Protein AF-A0A7T7L297-F1 (afdb_monomer)

Mean predicted aligned error: 12.02 Å

Organism: NCBI:txid2797636

Sequence (110 aa):
MDPFVPLGRVVDDQQRTCNYSPSNSRDTDCGADGAWHVMWNPQAEVSFACDPHMAEARARFVFVGAHPVGPDCGMPGALWDIDENRCVHPDSPAAESAEASAPLHVQELV

Radius of gyration: 18.93 Å; Cα contacts (8 Å, |Δi|>4): 137; chains: 1; bounding box: 47×58×32 Å

Structure (mmCIF, N/CA/C/O backbone):
data_AF-A0A7T7L297-F1
#
_entry.id   AF-A0A7T7L297-F1
#
loop_
_atom_site.group_PDB
_atom_site.id
_atom_site.type_symbol
_atom_site.label_atom_id
_atom_site.label_alt_id
_atom_site.label_comp_id
_atom_site.label_asym_id
_atom_site.label_entity_id
_atom_site.label_seq_id
_atom_site.pdbx_PDB_ins_code
_atom_site.Cartn_x
_atom_site.Cartn_y
_atom_site.Cartn_z
_atom_site.occupancy
_atom_site.B_iso_or_equiv
_atom_site.auth_seq_id
_atom_site.auth_comp_id
_atom_site.auth_asym_id
_atom_site.auth_atom_id
_atom_site.pdbx_PDB_model_num
ATOM 1 N N . MET A 1 1 ? -26.571 -9.715 -19.450 1.00 46.62 1 MET A N 1
ATOM 2 C CA . MET A 1 1 ? -25.979 -8.384 -19.227 1.00 46.62 1 MET A CA 1
ATOM 3 C C . MET A 1 1 ? -25.112 -8.522 -18.002 1.00 46.62 1 MET A C 1
ATOM 5 O O . MET A 1 1 ? -25.618 -8.993 -16.994 1.00 46.62 1 MET A O 1
ATOM 9 N N . ASP A 1 2 ? -23.819 -8.264 -18.152 1.00 44.72 2 ASP A N 1
ATOM 10 C CA . ASP A 1 2 ? -22.828 -8.428 -17.092 1.00 44.72 2 ASP A CA 1
ATOM 11 C C . ASP A 1 2 ? -22.907 -7.210 -16.150 1.00 44.72 2 ASP A C 1
ATOM 13 O O . ASP A 1 2 ? -22.751 -6.085 -16.632 1.00 44.72 2 ASP A O 1
ATOM 17 N N . PRO A 1 3 ? -23.266 -7.376 -14.863 1.00 53.56 3 PRO A N 1
ATOM 18 C CA . PRO A 1 3 ? -23.651 -6.252 -14.010 1.00 53.56 3 PRO A CA 1
ATOM 19 C C . PRO A 1 3 ? -22.486 -5.380 -13.510 1.00 53.56 3 PRO A C 1
ATOM 21 O O . PRO A 1 3 ? -22.737 -4.453 -12.748 1.00 53.56 3 PRO A O 1
ATOM 24 N N . PHE A 1 4 ? -21.239 -5.617 -13.935 1.00 57.78 4 PHE A N 1
ATOM 25 C CA . PHE A 1 4 ? -20.071 -4.915 -13.386 1.00 57.78 4 PHE A CA 1
ATOM 26 C C . PHE A 1 4 ? -19.085 -4.392 -14.437 1.00 57.78 4 PHE A C 1
ATOM 28 O O . PHE A 1 4 ? -17.881 -4.345 -14.201 1.00 57.78 4 PHE A O 1
ATOM 35 N N . VAL A 1 5 ? -19.574 -3.925 -15.588 1.00 56.44 5 VAL A N 1
ATOM 36 C CA . VAL A 1 5 ? -18.736 -3.108 -16.480 1.00 56.44 5 VAL A CA 1
ATOM 37 C C . VAL A 1 5 ? -18.772 -1.657 -15.985 1.00 56.44 5 VAL A C 1
ATOM 39 O O . VAL A 1 5 ? -19.824 -1.021 -16.094 1.00 56.44 5 VAL A O 1
ATOM 42 N N . PRO A 1 6 ? -17.674 -1.099 -15.437 1.00 60.00 6 PRO A N 1
ATOM 43 C CA . PRO A 1 6 ? -17.656 0.298 -15.023 1.00 60.00 6 PRO A CA 1
ATOM 44 C C . PRO A 1 6 ? -17.962 1.209 -16.220 1.00 60.00 6 PRO A C 1
ATOM 46 O O . PRO A 1 6 ? -17.325 1.134 -17.268 1.00 60.00 6 PRO A O 1
ATOM 49 N N . LEU A 1 7 ? -18.968 2.073 -16.057 1.00 51.12 7 LEU A N 1
ATOM 50 C CA . LEU A 1 7 ? -19.508 2.945 -17.111 1.00 51.12 7 LEU A CA 1
ATOM 51 C C . LEU A 1 7 ? -18.624 4.173 -17.414 1.00 51.12 7 LEU A C 1
ATOM 53 O O . LEU A 1 7 ? -18.975 4.992 -18.262 1.00 51.12 7 LEU A O 1
ATOM 57 N N . GLY A 1 8 ? -17.490 4.323 -16.725 1.00 50.25 8 GLY A N 1
ATOM 58 C CA . GLY A 1 8 ? -16.565 5.448 -16.866 1.00 50.25 8 GLY A CA 1
ATOM 59 C C . GLY A 1 8 ? -15.122 4.996 -17.077 1.00 50.25 8 GLY A C 1
ATOM 60 O O . GLY A 1 8 ? -14.753 3.8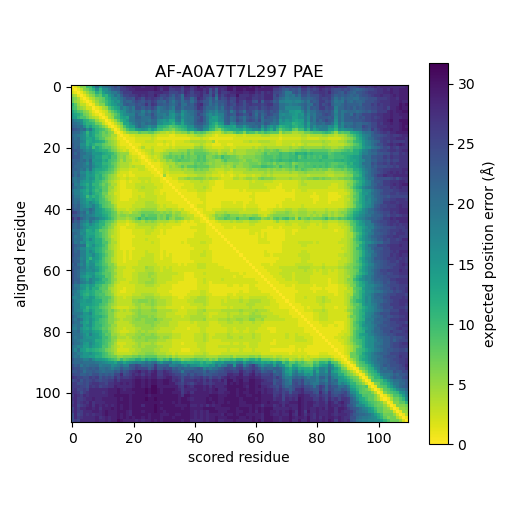67 -16.761 1.00 50.25 8 GLY A O 1
ATOM 61 N N . ARG A 1 9 ? -14.280 5.899 -17.596 1.00 44.97 9 ARG A N 1
ATOM 62 C CA . ARG A 1 9 ? -12.821 5.706 -17.593 1.00 44.97 9 ARG A CA 1
ATOM 63 C C . ARG A 1 9 ? -12.354 5.558 -16.144 1.00 44.97 9 ARG A C 1
ATOM 65 O O . ARG A 1 9 ? -12.685 6.410 -15.325 1.00 44.97 9 ARG A O 1
ATOM 72 N N . VAL A 1 10 ? -11.582 4.518 -15.835 1.00 52.56 10 VAL A N 1
ATOM 73 C CA . VAL A 1 10 ? -10.836 4.463 -14.572 1.00 52.56 10 VAL A CA 1
ATOM 74 C C . VAL A 1 10 ? -9.844 5.628 -14.613 1.00 52.56 10 VAL A C 1
ATOM 76 O O . VAL A 1 10 ? -8.905 5.624 -15.404 1.00 52.56 10 VAL A O 1
ATOM 79 N N . VAL A 1 11 ? -10.122 6.680 -13.846 1.00 44.75 11 VAL A N 1
ATOM 80 C CA . VAL A 1 11 ? -9.228 7.827 -13.628 1.00 44.75 11 VAL A CA 1
ATOM 81 C C . VAL A 1 11 ? -8.576 7.659 -12.268 1.00 44.75 11 VAL A C 1
ATOM 83 O O . VAL A 1 11 ? -8.815 8.426 -11.346 1.00 44.75 11 VAL A 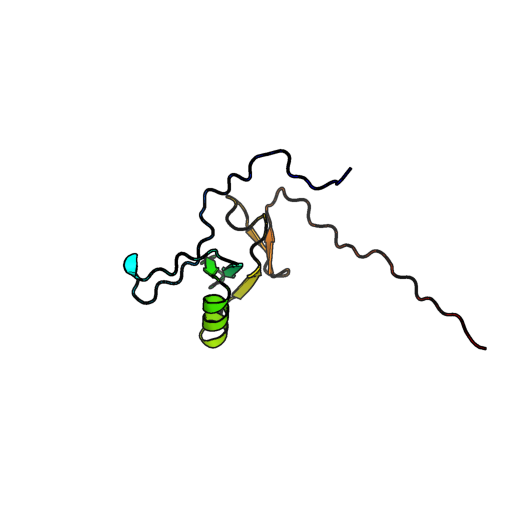O 1
ATOM 86 N N . ASP A 1 12 ? -7.781 6.607 -12.135 1.00 50.94 12 ASP A N 1
ATOM 87 C CA . ASP A 1 12 ? -6.850 6.499 -11.022 1.00 50.94 12 ASP A CA 1
ATOM 88 C C . ASP A 1 12 ? -5.518 7.090 -11.511 1.00 50.94 12 ASP A C 1
ATOM 90 O O . ASP A 1 12 ? -4.735 6.422 -12.179 1.00 50.94 12 ASP A O 1
ATOM 94 N N . ASP A 1 13 ? -5.331 8.403 -11.317 1.00 48.62 13 ASP A N 1
ATOM 95 C CA . ASP A 1 13 ? -4.085 9.111 -11.685 1.00 48.62 13 ASP A CA 1
ATOM 96 C C . ASP A 1 13 ? -3.016 8.994 -10.583 1.00 48.62 13 ASP A C 1
ATOM 98 O O . ASP A 1 13 ? -1.849 9.327 -10.789 1.00 48.62 13 ASP A O 1
ATOM 102 N N . GLN A 1 14 ? -3.383 8.465 -9.409 1.00 56.72 14 GLN A N 1
ATOM 103 C CA . GLN A 1 14 ? -2.395 8.047 -8.424 1.00 56.72 14 GLN A CA 1
ATOM 104 C C . GLN A 1 14 ? -1.778 6.743 -8.902 1.00 56.72 14 GLN A C 1
ATOM 106 O O . GLN A 1 14 ? -2.297 5.663 -8.656 1.00 56.72 14 GLN A O 1
ATOM 111 N N . GLN A 1 15 ? -0.666 6.859 -9.624 1.00 65.56 15 GLN A N 1
ATOM 112 C CA . GLN A 1 15 ? 0.139 5.720 -10.040 1.00 65.56 15 GLN A CA 1
ATOM 113 C C . GLN A 1 15 ? 0.359 4.796 -8.836 1.00 65.56 15 GLN A C 1
ATOM 115 O O . GLN A 1 15 ? 1.112 5.114 -7.915 1.00 65.56 15 GLN A O 1
ATOM 120 N N . ARG A 1 16 ? -0.329 3.649 -8.844 1.00 84.00 16 ARG A N 1
ATOM 121 C CA . ARG A 1 16 ? -0.222 2.587 -7.837 1.00 84.00 16 ARG A CA 1
ATOM 122 C C . ARG A 1 16 ? 1.079 1.826 -8.060 1.00 84.00 16 ARG A C 1
ATOM 124 O O . ARG A 1 16 ? 1.073 0.616 -8.213 1.00 84.00 16 ARG A O 1
ATOM 131 N N . THR A 1 17 ? 2.191 2.541 -8.181 1.00 91.62 17 THR A N 1
ATOM 132 C CA . THR A 1 17 ? 3.522 1.997 -8.449 1.00 91.62 17 THR A CA 1
ATOM 133 C C . THR A 1 17 ? 4.185 1.591 -7.148 1.00 91.62 17 THR A C 1
ATOM 135 O O . THR A 1 17 ? 4.026 2.258 -6.126 1.00 91.62 17 THR A O 1
ATOM 138 N N . CYS A 1 18 ? 4.984 0.533 -7.189 1.00 94.19 18 CYS A N 1
ATOM 139 C CA . CYS A 1 18 ? 5.777 0.093 -6.058 1.00 94.19 18 CYS A CA 1
ATOM 140 C C . CYS A 1 18 ? 6.689 1.220 -5.541 1.00 94.19 18 CYS A C 1
ATOM 142 O O . CYS A 1 18 ? 7.525 1.738 -6.281 1.00 94.19 18 CYS A O 1
ATOM 144 N N . ASN A 1 19 ? 6.566 1.549 -4.251 1.00 92.19 19 ASN A N 1
ATOM 145 C CA . ASN A 1 19 ? 7.340 2.609 -3.594 1.00 92.19 19 ASN A CA 1
ATOM 146 C C . ASN A 1 19 ? 8.699 2.133 -3.052 1.00 92.19 19 ASN A C 1
ATOM 148 O O . ASN A 1 19 ? 9.329 2.838 -2.266 1.00 92.19 19 ASN A O 1
ATOM 152 N N . TYR A 1 20 ? 9.151 0.930 -3.417 1.00 92.75 20 TYR A N 1
ATOM 153 C CA . TYR A 1 20 ? 10.444 0.434 -2.958 1.0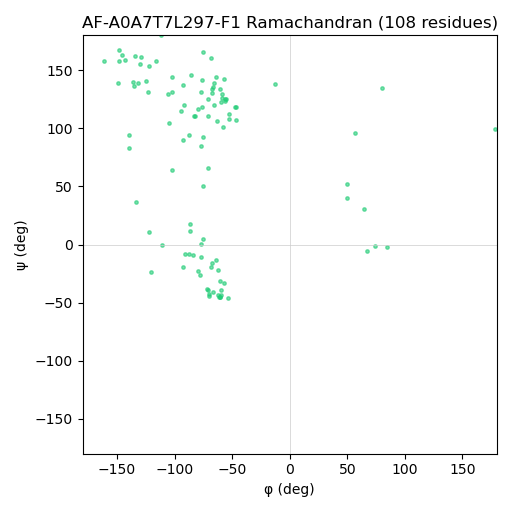0 92.75 20 TYR A CA 1
ATOM 154 C C . TYR A 1 20 ? 11.579 1.285 -3.532 1.00 92.75 20 TYR A C 1
ATOM 156 O O . TYR A 1 20 ? 11.743 1.354 -4.752 1.00 92.75 20 TYR A O 1
ATOM 164 N N . SER A 1 21 ? 12.364 1.889 -2.637 1.00 92.00 21 SER A N 1
ATOM 165 C CA . SER A 1 21 ? 13.530 2.706 -2.971 1.00 92.00 21 SER A CA 1
ATOM 166 C C . SER A 1 21 ? 14.666 2.418 -1.981 1.00 92.00 21 SER A C 1
ATOM 168 O O . SER A 1 21 ? 14.714 3.002 -0.896 1.00 92.00 21 SER A O 1
ATOM 170 N N . PRO A 1 22 ? 15.598 1.506 -2.305 1.00 87.62 22 PRO A N 1
ATOM 171 C CA . PRO A 1 22 ? 16.629 1.058 -1.370 1.00 87.62 22 PRO A CA 1
ATOM 172 C C . PRO A 1 22 ? 17.655 2.154 -1.046 1.00 87.62 22 PRO A C 1
ATOM 174 O O . PRO A 1 22 ? 18.373 2.053 -0.056 1.00 87.62 22 PRO A O 1
ATOM 177 N N . SER A 1 23 ? 17.758 3.194 -1.878 1.00 86.56 23 SER A N 1
ATOM 178 C CA . SER A 1 23 ? 18.673 4.327 -1.678 1.00 86.56 23 SER A CA 1
ATOM 179 C C . SER A 1 23 ? 17.959 5.677 -1.613 1.00 86.56 23 SER A C 1
ATOM 181 O O . SER A 1 23 ? 18.628 6.708 -1.640 1.00 86.56 23 SER A O 1
ATOM 183 N N . ASN A 1 24 ? 16.623 5.683 -1.523 1.00 81.38 24 ASN A N 1
ATOM 184 C CA . ASN A 1 24 ? 15.799 6.895 -1.533 1.00 81.38 24 ASN A CA 1
ATOM 185 C C . ASN A 1 24 ? 16.145 7.840 -2.707 1.00 81.38 24 ASN A C 1
ATOM 187 O O . ASN A 1 24 ? 16.243 9.058 -2.546 1.00 81.38 24 ASN A O 1
ATOM 191 N N . SER A 1 25 ? 16.408 7.257 -3.879 1.00 82.50 25 SER A N 1
ATOM 192 C CA . SER A 1 25 ? 16.756 7.962 -5.114 1.00 82.50 25 SER A CA 1
ATOM 193 C C . SER A 1 25 ? 15.917 7.422 -6.260 1.00 82.50 25 SER A C 1
ATOM 195 O O . SER A 1 25 ? 15.786 6.203 -6.394 1.00 82.50 25 SER A O 1
ATOM 197 N N . ARG A 1 26 ? 15.442 8.321 -7.134 1.00 80.75 26 ARG A N 1
ATOM 198 C CA . ARG A 1 26 ? 14.577 7.974 -8.273 1.00 80.75 26 ARG A CA 1
ATOM 199 C C . ARG A 1 26 ? 15.203 6.939 -9.204 1.00 80.75 26 ARG A C 1
ATOM 201 O O . ARG A 1 26 ? 14.492 6.101 -9.739 1.00 80.75 26 ARG A O 1
ATOM 208 N N . ASP A 1 27 ? 16.525 6.960 -9.364 1.00 84.44 27 ASP A N 1
ATOM 209 C CA . ASP A 1 27 ? 17.261 5.996 -10.196 1.00 84.44 27 ASP A CA 1
ATOM 210 C C . ASP A 1 27 ? 17.245 4.564 -9.631 1.00 84.44 27 ASP A C 1
ATOM 212 O O . ASP A 1 27 ? 17.584 3.614 -10.333 1.00 84.44 27 ASP A O 1
ATOM 216 N N . THR A 1 28 ? 16.880 4.409 -8.356 1.00 86.00 28 THR A N 1
ATOM 217 C CA . THR A 1 28 ? 16.794 3.118 -7.657 1.00 86.00 28 THR A CA 1
ATOM 218 C C . THR A 1 28 ? 15.364 2.708 -7.321 1.00 86.00 28 THR A C 1
ATOM 220 O O . THR A 1 28 ? 15.166 1.646 -6.731 1.00 86.00 28 THR A O 1
ATOM 223 N N . ASP A 1 29 ? 14.375 3.530 -7.678 1.00 89.88 29 ASP A N 1
ATOM 224 C CA . ASP A 1 29 ? 12.970 3.209 -7.455 1.00 89.88 29 ASP A CA 1
ATOM 225 C C . ASP A 1 29 ? 12.575 2.006 -8.313 1.00 89.88 29 ASP A C 1
ATOM 227 O O . ASP A 1 29 ? 12.944 1.897 -9.483 1.00 89.88 29 ASP A O 1
ATOM 231 N N . CYS A 1 30 ? 11.791 1.094 -7.740 1.00 92.88 30 CYS A N 1
ATOM 232 C CA . CYS A 1 30 ? 11.351 -0.092 -8.465 1.00 92.88 30 CYS A CA 1
ATOM 233 C C . CYS A 1 30 ? 10.521 0.256 -9.712 1.00 92.88 30 CYS A C 1
ATOM 235 O O . CYS A 1 30 ? 10.708 -0.359 -10.760 1.00 92.88 30 CYS A O 1
ATOM 237 N N . GLY A 1 31 ? 9.570 1.186 -9.590 1.00 87.56 31 GLY A N 1
ATOM 238 C CA . GLY A 1 31 ? 8.723 1.650 -10.696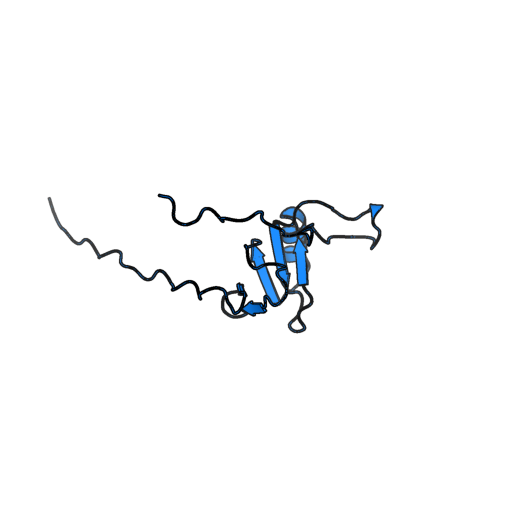 1.00 87.56 31 GLY A CA 1
ATOM 239 C C . GLY A 1 31 ? 7.730 0.628 -11.271 1.00 87.56 31 GLY A C 1
ATOM 240 O O . GLY A 1 31 ? 6.920 0.997 -12.113 1.00 87.56 31 GLY A O 1
ATOM 241 N N . ALA A 1 32 ? 7.759 -0.635 -10.832 1.00 93.12 32 ALA A N 1
ATOM 242 C CA . ALA A 1 32 ? 6.794 -1.656 -11.242 1.00 93.12 32 ALA A CA 1
ATOM 243 C C . ALA A 1 32 ? 5.387 -1.367 -10.697 1.00 93.12 32 ALA A C 1
ATOM 245 O O . ALA A 1 32 ? 5.238 -0.669 -9.690 1.00 93.12 32 ALA A O 1
ATOM 246 N N . ASP A 1 33 ? 4.368 -1.974 -11.303 1.00 93.06 33 ASP A N 1
ATOM 247 C CA . ASP A 1 33 ? 2.999 -1.905 -10.794 1.00 93.06 33 ASP A CA 1
ATOM 248 C C . ASP A 1 33 ? 2.906 -2.508 -9.383 1.00 93.06 33 ASP A C 1
ATOM 250 O O . ASP A 1 33 ? 3.447 -3.576 -9.076 1.00 93.06 33 ASP A O 1
ATOM 254 N N . GLY A 1 34 ? 2.231 -1.792 -8.495 1.00 94.25 34 GLY A N 1
ATOM 255 C CA . GLY A 1 34 ? 1.925 -2.218 -7.141 1.00 94.25 34 GLY A CA 1
ATOM 256 C C . GLY A 1 34 ? 0.783 -3.225 -7.152 1.00 94.25 34 GLY A C 1
ATOM 257 O O . GLY A 1 34 ? -0.338 -2.910 -7.541 1.00 94.25 34 GLY A O 1
ATOM 258 N N . ALA A 1 35 ? 1.070 -4.435 -6.684 1.00 96.50 35 ALA A N 1
ATOM 259 C CA . ALA A 1 35 ? 0.090 -5.504 -6.503 1.00 96.50 35 ALA A CA 1
ATOM 260 C C . ALA A 1 35 ? -0.496 -5.518 -5.081 1.00 96.50 35 ALA A C 1
ATOM 262 O O . ALA A 1 35 ? -1.575 -6.063 -4.855 1.00 96.50 35 ALA A O 1
ATOM 263 N N . TRP A 1 36 ? 0.194 -4.888 -4.128 1.00 97.50 36 TRP A N 1
ATOM 264 C CA . TRP A 1 36 ? -0.150 -4.855 -2.710 1.00 97.50 36 TRP A CA 1
ATOM 265 C C . TRP A 1 36 ? -0.257 -3.428 -2.199 1.00 97.50 36 TRP A C 1
ATOM 267 O O . TRP A 1 36 ? 0.571 -2.586 -2.544 1.00 97.50 36 TRP A O 1
ATOM 277 N N . HIS A 1 37 ? -1.236 -3.190 -1.334 1.00 96.44 37 HIS A N 1
ATOM 278 C CA . HIS A 1 37 ? -1.329 -2.002 -0.499 1.00 96.44 37 HIS A CA 1
ATOM 279 C C . HIS A 1 37 ? -0.969 -2.397 0.937 1.00 96.44 37 HIS A C 1
ATOM 281 O O . HIS A 1 37 ? -1.464 -3.404 1.449 1.00 96.44 37 HIS A O 1
ATOM 287 N N . VAL A 1 38 ? -0.056 -1.654 1.560 1.00 96.62 38 VAL A N 1
ATOM 288 C CA . VAL A 1 38 ? 0.554 -1.990 2.854 1.00 96.62 38 VAL A CA 1
ATOM 289 C C . VAL A 1 38 ? 0.312 -0.851 3.830 1.00 96.62 38 VAL A C 1
ATOM 291 O O . VAL A 1 38 ? 0.594 0.294 3.495 1.00 96.62 38 VAL A O 1
ATOM 294 N N . MET A 1 39 ? -0.156 -1.171 5.035 1.00 96.00 39 MET A N 1
ATOM 295 C CA . MET A 1 39 ? -0.270 -0.242 6.157 1.00 96.00 39 MET A CA 1
ATOM 296 C C . MET A 1 39 ? 0.840 -0.525 7.163 1.00 96.00 39 MET A C 1
ATOM 298 O O . MET A 1 39 ? 0.789 -1.504 7.912 1.00 96.00 39 MET A O 1
ATOM 302 N N . TRP A 1 40 ? 1.850 0.341 7.181 1.00 94.69 40 TRP A N 1
ATOM 303 C CA . TRP A 1 40 ? 3.050 0.179 8.001 1.00 94.69 40 TRP A CA 1
ATOM 304 C C . TRP A 1 40 ? 2.775 0.415 9.478 1.00 94.69 40 TRP A C 1
ATOM 306 O O . TRP A 1 40 ? 3.299 -0.307 10.326 1.00 94.69 40 TRP A O 1
ATOM 316 N N . ASN A 1 41 ? 1.930 1.397 9.794 1.00 92.38 41 ASN A N 1
ATOM 317 C CA . ASN A 1 41 ? 1.606 1.759 11.167 1.00 92.38 41 ASN A CA 1
ATOM 318 C C . ASN A 1 41 ? 0.143 2.226 11.332 1.00 92.38 41 ASN A C 1
ATOM 320 O O . ASN A 1 41 ? -0.512 2.572 10.346 1.00 92.38 41 ASN A O 1
ATOM 324 N N . PRO A 1 42 ? -0.378 2.257 12.576 1.00 86.69 42 PRO A N 1
ATOM 325 C CA . PRO A 1 42 ? -1.738 2.723 12.865 1.00 86.69 42 PRO A CA 1
ATOM 326 C C . PRO A 1 42 ? -1.997 4.202 12.544 1.00 86.69 42 PRO A C 1
ATOM 328 O O . PRO A 1 42 ? -3.146 4.631 12.532 1.00 86.69 42 PRO A O 1
ATOM 331 N N . GLN A 1 43 ? -0.952 4.997 12.299 1.00 86.00 43 GLN A N 1
ATOM 332 C CA . GLN A 1 43 ? -1.043 6.410 11.926 1.00 86.00 43 GLN A CA 1
ATOM 333 C C . GLN A 1 43 ? -1.217 6.618 10.411 1.00 86.00 43 GLN A C 1
ATOM 335 O O . GLN A 1 43 ? -1.011 7.727 9.922 1.00 86.00 43 GLN A O 1
ATOM 340 N N . ALA A 1 44 ? -1.629 5.571 9.689 1.00 78.62 44 ALA A N 1
ATOM 341 C CA . ALA A 1 44 ? -1.936 5.585 8.261 1.00 78.62 44 ALA A CA 1
ATOM 342 C C . ALA A 1 44 ? -0.733 5.880 7.347 1.00 78.62 44 ALA A C 1
ATOM 344 O O . ALA A 1 44 ? -0.896 6.412 6.248 1.00 78.62 44 ALA A O 1
ATOM 345 N N . GLU A 1 45 ? 0.478 5.492 7.757 1.00 89.62 45 GLU A N 1
ATOM 346 C CA . GLU A 1 45 ? 1.586 5.385 6.808 1.00 89.62 45 GLU A CA 1
ATOM 347 C C . GLU A 1 45 ? 1.348 4.181 5.894 1.00 89.62 45 GLU A C 1
ATOM 349 O O . GLU A 1 45 ? 1.398 3.027 6.334 1.00 89.62 45 GLU A O 1
ATOM 354 N N . VAL A 1 46 ? 1.065 4.459 4.621 1.00 92.12 46 VAL A N 1
ATOM 355 C CA . VAL A 1 46 ? 0.742 3.446 3.616 1.00 92.12 46 VAL A CA 1
ATOM 356 C C . VAL A 1 46 ? 1.695 3.494 2.430 1.00 92.12 46 VAL A C 1
ATOM 358 O O . VAL A 1 46 ? 2.260 4.538 2.107 1.00 92.12 46 VAL A O 1
ATOM 361 N N . SER A 1 47 ? 1.866 2.359 1.758 1.00 93.69 47 SER A N 1
ATOM 362 C CA . SER A 1 47 ? 2.599 2.287 0.493 1.00 93.69 47 SER A CA 1
ATOM 363 C C . SER A 1 47 ? 2.052 1.200 -0.426 1.00 93.69 47 SER A C 1
ATOM 365 O O . SER A 1 47 ? 1.337 0.295 0.005 1.00 93.69 47 SER A O 1
ATOM 367 N N . PHE A 1 48 ? 2.473 1.232 -1.687 1.00 95.69 48 PHE A N 1
ATOM 368 C CA . PHE A 1 48 ? 2.260 0.167 -2.657 1.00 95.69 48 PHE A CA 1
ATOM 369 C C . PHE A 1 48 ? 3.527 -0.672 -2.860 1.00 95.69 48 PHE A C 1
ATOM 371 O O . PHE A 1 48 ? 4.649 -0.155 -2.869 1.00 95.69 48 PHE A O 1
ATOM 378 N N . ALA A 1 49 ? 3.358 -1.979 -3.060 1.00 96.81 49 ALA A N 1
ATOM 379 C CA . ALA A 1 49 ? 4.448 -2.914 -3.330 1.00 96.81 49 ALA A CA 1
ATOM 380 C C . ALA A 1 49 ? 4.095 -3.884 -4.466 1.00 96.81 49 ALA A C 1
ATOM 382 O O . ALA A 1 49 ? 2.973 -4.376 -4.551 1.00 96.81 49 ALA A O 1
ATOM 383 N N . CYS A 1 50 ? 5.055 -4.187 -5.339 1.00 97.50 50 CYS A N 1
ATOM 384 C CA . CYS A 1 50 ? 4.953 -5.324 -6.257 1.00 97.50 50 CYS A CA 1
ATOM 385 C C . CYS A 1 50 ? 5.198 -6.643 -5.499 1.00 97.50 50 CYS A C 1
ATOM 387 O O . CYS A 1 50 ? 5.713 -6.625 -4.378 1.00 97.50 50 CYS A O 1
ATOM 389 N N . ASP A 1 51 ? 4.868 -7.795 -6.092 1.00 98.12 51 ASP A N 1
ATOM 390 C CA . ASP A 1 51 ? 5.013 -9.096 -5.416 1.00 98.12 51 ASP A CA 1
ATOM 391 C C . ASP A 1 51 ? 6.423 -9.371 -4.853 1.00 98.12 51 ASP A C 1
ATOM 393 O O . ASP A 1 51 ? 6.518 -9.753 -3.681 1.00 98.12 51 ASP A O 1
ATOM 397 N N . PRO A 1 52 ? 7.530 -9.134 -5.592 1.00 98.06 52 PRO A N 1
ATOM 398 C CA . PRO A 1 52 ? 8.876 -9.340 -5.055 1.00 98.06 52 PRO A CA 1
ATOM 399 C C . PRO A 1 52 ? 9.173 -8.491 -3.814 1.00 98.06 52 PRO A C 1
ATOM 401 O O . PRO A 1 52 ? 9.723 -8.995 -2.833 1.00 98.06 52 PRO A O 1
ATOM 404 N N . HIS A 1 53 ? 8.779 -7.216 -3.824 1.00 98.00 53 HIS A N 1
ATOM 405 C CA . HIS A 1 53 ? 9.030 -6.321 -2.694 1.00 98.00 53 HIS A CA 1
ATOM 406 C C . HIS A 1 53 ? 8.053 -6.541 -1.540 1.00 98.00 53 HIS A C 1
ATOM 408 O O . HIS A 1 53 ? 8.430 -6.331 -0.391 1.00 98.00 53 HIS A O 1
ATOM 414 N N . MET A 1 54 ? 6.844 -7.047 -1.793 1.00 98.19 54 MET A N 1
ATOM 415 C CA . MET A 1 54 ? 5.966 -7.516 -0.721 1.00 98.19 54 MET A CA 1
ATOM 416 C C . MET A 1 54 ? 6.550 -8.757 -0.032 1.00 98.19 54 MET A C 1
ATOM 418 O O . MET A 1 54 ? 6.503 -8.861 1.194 1.00 98.19 54 MET A O 1
ATOM 422 N N . ALA A 1 55 ? 7.129 -9.691 -0.794 1.00 98.25 55 ALA A N 1
ATOM 423 C CA . ALA A 1 55 ? 7.815 -10.851 -0.228 1.00 98.25 55 ALA A CA 1
ATOM 424 C C . ALA A 1 55 ? 9.018 -10.429 0.631 1.00 98.25 55 ALA A C 1
ATOM 426 O O . ALA A 1 55 ? 9.181 -10.925 1.747 1.00 98.25 55 ALA A O 1
ATOM 427 N N . GLU A 1 56 ? 9.814 -9.465 0.156 1.00 97.12 56 GLU A N 1
ATOM 428 C CA . GLU A 1 56 ? 10.888 -8.867 0.953 1.00 97.12 56 GLU A CA 1
ATOM 429 C C . GLU A 1 56 ? 10.344 -8.192 2.220 1.00 97.12 56 GLU A C 1
ATOM 431 O O . GLU A 1 56 ? 10.874 -8.418 3.310 1.00 97.12 56 GLU A O 1
ATOM 436 N N . ALA A 1 57 ? 9.261 -7.420 2.104 1.00 96.75 57 ALA A N 1
ATOM 437 C CA . ALA A 1 57 ? 8.666 -6.725 3.235 1.00 96.75 57 ALA A CA 1
ATOM 438 C C . ALA A 1 57 ? 8.187 -7.699 4.321 1.00 96.75 57 ALA A C 1
ATOM 440 O O . ALA A 1 57 ? 8.509 -7.518 5.493 1.00 96.75 57 ALA A O 1
ATOM 441 N N . ARG A 1 58 ? 7.506 -8.784 3.928 1.00 97.81 58 ARG A N 1
ATOM 442 C CA . ARG A 1 58 ? 7.074 -9.869 4.831 1.00 97.81 58 ARG A CA 1
ATOM 443 C C . ARG A 1 58 ? 8.235 -10.564 5.534 1.00 97.81 58 ARG A C 1
ATOM 445 O O . ARG A 1 58 ? 8.066 -11.044 6.648 1.00 97.81 58 ARG A O 1
ATOM 452 N N . ALA A 1 59 ? 9.394 -10.649 4.886 1.00 97.88 59 ALA A N 1
ATOM 453 C CA . ALA A 1 59 ? 10.571 -11.289 5.461 1.00 97.88 59 ALA A CA 1
ATOM 454 C C . ALA A 1 59 ? 11.322 -10.391 6.458 1.00 97.88 59 ALA A C 1
ATOM 456 O O . ALA A 1 59 ? 12.086 -10.910 7.272 1.00 97.88 59 ALA A O 1
ATOM 457 N N . ARG A 1 60 ? 11.160 -9.062 6.378 1.00 96.56 60 ARG A N 1
ATOM 458 C CA . ARG A 1 60 ? 12.026 -8.099 7.085 1.00 96.56 60 ARG A CA 1
ATOM 459 C C . ARG A 1 60 ? 11.311 -7.178 8.062 1.00 96.56 60 ARG A C 1
ATOM 461 O O . ARG A 1 60 ? 11.963 -6.669 8.970 1.00 96.56 60 ARG A O 1
ATOM 468 N N . PHE A 1 61 ? 10.015 -6.949 7.890 1.00 95.50 61 PHE A N 1
ATOM 469 C CA . PHE A 1 61 ? 9.287 -5.934 8.641 1.00 95.50 61 PHE A CA 1
ATOM 470 C C . PHE A 1 61 ? 8.006 -6.487 9.255 1.00 95.50 61 PHE A C 1
ATOM 472 O O . PHE A 1 61 ? 7.406 -7.441 8.763 1.00 95.50 61 PHE A O 1
ATOM 479 N N . VAL A 1 62 ? 7.581 -5.830 10.331 1.00 95.31 62 VAL A N 1
ATOM 480 C CA . VAL A 1 62 ? 6.242 -5.972 10.898 1.00 95.31 62 VAL A CA 1
ATOM 481 C C . VAL A 1 62 ? 5.446 -4.752 10.458 1.00 95.31 62 VAL A C 1
ATOM 483 O O . VAL A 1 62 ? 5.920 -3.626 10.581 1.00 95.31 62 VAL A O 1
ATOM 486 N N . PHE A 1 63 ? 4.251 -4.988 9.940 1.00 95.50 63 PHE A N 1
ATOM 487 C CA . PHE A 1 63 ? 3.305 -3.968 9.505 1.00 95.50 63 PHE A CA 1
ATOM 488 C C . PHE A 1 63 ? 1.920 -4.341 10.036 1.00 95.50 63 PHE A C 1
ATOM 490 O O . PHE A 1 63 ? 1.695 -5.483 10.443 1.00 95.50 63 PHE A O 1
ATOM 497 N N . VAL A 1 64 ? 1.000 -3.379 10.065 1.00 95.38 64 VAL A N 1
ATOM 498 C CA . VAL A 1 64 ? -0.343 -3.599 10.619 1.00 95.38 64 VAL A CA 1
ATOM 499 C C . VAL A 1 64 ? -1.157 -4.513 9.713 1.00 95.38 64 VAL A C 1
ATOM 501 O O . VAL A 1 64 ? -1.809 -5.436 10.189 1.00 95.38 64 VAL A O 1
ATOM 504 N N . GLY A 1 65 ? -1.097 -4.269 8.406 1.00 95.56 65 GLY A N 1
ATOM 505 C CA . GLY A 1 65 ? -1.865 -5.020 7.428 1.00 95.56 65 GLY A CA 1
ATOM 506 C C . GLY A 1 65 ? -1.309 -4.874 6.021 1.00 95.56 65 GLY A C 1
ATOM 507 O O . GLY A 1 65 ? -0.591 -3.925 5.703 1.00 95.56 65 GLY A O 1
ATOM 508 N N . ALA A 1 66 ? -1.630 -5.845 5.178 1.00 97.06 66 ALA A N 1
ATOM 509 C CA . ALA A 1 66 ? -1.366 -5.784 3.750 1.00 97.06 66 ALA A CA 1
ATOM 510 C C . ALA A 1 66 ? -2.435 -6.576 3.008 1.00 97.06 66 ALA A C 1
ATOM 512 O O . ALA A 1 66 ? -2.791 -7.682 3.428 1.00 97.06 66 ALA A O 1
ATOM 513 N N . HIS A 1 67 ? -2.905 -6.045 1.886 1.00 96.94 67 HIS A N 1
ATOM 514 C CA . HIS A 1 67 ? -3.881 -6.719 1.038 1.00 96.94 67 HIS A CA 1
ATOM 515 C C . HIS A 1 67 ? -3.611 -6.455 -0.446 1.00 96.94 67 HIS A C 1
ATOM 517 O O . HIS A 1 67 ? -2.923 -5.484 -0.782 1.00 96.94 67 HIS A O 1
ATOM 523 N N . PRO A 1 68 ? -4.122 -7.312 -1.350 1.00 96.44 68 PRO A N 1
ATOM 524 C CA . PRO A 1 68 ? -4.051 -7.052 -2.779 1.00 96.44 68 PRO A CA 1
ATOM 525 C C . PRO A 1 68 ? -4.714 -5.718 -3.123 1.00 96.44 68 PRO A C 1
ATOM 527 O O . PRO A 1 68 ? -5.736 -5.354 -2.533 1.00 96.44 68 PRO A O 1
ATOM 530 N N . VAL A 1 69 ? -4.142 -4.990 -4.078 1.00 93.62 69 VAL A N 1
ATOM 531 C CA . VAL A 1 69 ? -4.699 -3.716 -4.541 1.00 93.62 69 VAL A CA 1
ATOM 532 C C . VAL A 1 69 ? -6.105 -3.939 -5.100 1.00 93.62 69 VAL A C 1
ATOM 534 O O . VAL A 1 69 ? -6.310 -4.721 -6.025 1.00 93.62 69 VAL A O 1
ATOM 537 N N . GLY A 1 70 ? -7.071 -3.230 -4.522 1.00 88.75 70 GLY A N 1
ATOM 538 C CA . GLY A 1 70 ? -8.476 -3.232 -4.913 1.00 88.75 70 GLY A CA 1
ATOM 539 C C . GLY A 1 70 ? -8.920 -1.900 -5.525 1.00 88.75 70 GLY A C 1
ATOM 540 O O . GLY A 1 70 ? -8.122 -0.962 -5.631 1.00 88.75 70 GLY A O 1
ATOM 541 N N . PRO A 1 71 ? -10.196 -1.786 -5.924 1.00 86.12 71 PRO A N 1
ATOM 542 C CA . PRO A 1 71 ? -10.732 -0.565 -6.523 1.00 86.12 71 PRO A CA 1
ATOM 543 C C . PRO A 1 71 ? -10.614 0.638 -5.582 1.00 86.12 71 PRO A C 1
ATOM 545 O O . PRO A 1 71 ? -10.211 1.703 -6.039 1.00 86.12 71 PRO A O 1
ATOM 548 N N . ASP A 1 72 ? -10.848 0.446 -4.279 1.00 88.81 72 ASP A N 1
ATOM 549 C CA . ASP A 1 72 ? -10.850 1.536 -3.299 1.00 88.81 72 ASP A CA 1
ATOM 550 C C . ASP A 1 72 ? -9.449 2.031 -2.883 1.00 88.81 72 ASP A C 1
ATOM 552 O O . ASP A 1 72 ? -9.323 3.053 -2.212 1.00 88.81 72 ASP A O 1
ATOM 556 N N . CYS A 1 73 ? -8.373 1.327 -3.253 1.00 89.81 73 CYS A N 1
ATOM 557 C CA . CYS A 1 73 ? -7.010 1.706 -2.861 1.00 89.81 73 CYS A CA 1
ATOM 558 C C . CYS A 1 73 ? -6.580 3.016 -3.524 1.00 89.81 73 CYS A C 1
ATOM 560 O O . CYS A 1 73 ? -6.666 3.133 -4.741 1.00 89.81 73 CYS A O 1
ATOM 562 N N . GLY A 1 74 ? -6.060 3.971 -2.748 1.00 83.25 74 GLY A N 1
ATOM 563 C CA . GLY A 1 74 ? -5.591 5.259 -3.278 1.00 83.25 74 GLY A CA 1
ATOM 564 C C . GLY A 1 74 ? -6.709 6.230 -3.680 1.00 83.25 74 GLY A C 1
ATOM 565 O O . GLY A 1 74 ? -6.422 7.365 -4.059 1.00 83.25 74 GLY A O 1
ATOM 566 N N . MET A 1 75 ? -7.985 5.841 -3.553 1.00 86.19 75 MET A N 1
ATOM 567 C CA . MET A 1 75 ? -9.083 6.779 -3.774 1.00 86.19 75 MET A CA 1
ATOM 568 C C . MET A 1 75 ? -9.092 7.848 -2.667 1.00 86.19 75 MET A C 1
ATOM 570 O O . MET A 1 75 ? -9.013 7.507 -1.482 1.00 86.19 75 MET A O 1
ATOM 574 N N . PRO A 1 76 ? -9.225 9.143 -3.007 1.00 83.12 76 PRO A N 1
ATOM 575 C 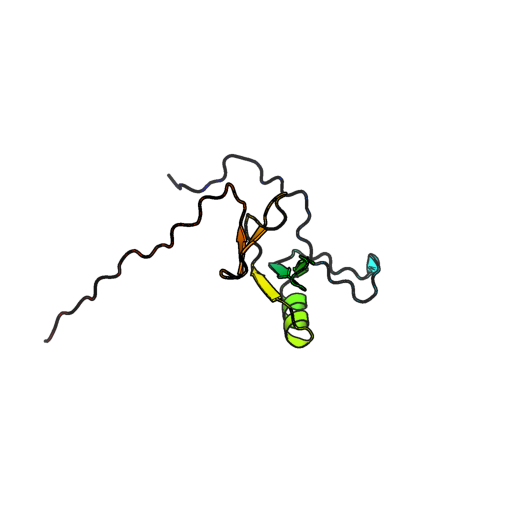CA . PRO A 1 76 ? -9.367 10.195 -2.008 1.00 83.12 76 PRO A CA 1
ATOM 576 C C . PRO A 1 76 ? -10.549 9.918 -1.073 1.00 83.12 76 PRO A C 1
ATOM 578 O O . PRO A 1 76 ? -11.670 9.734 -1.532 1.00 83.12 76 PRO A O 1
ATOM 581 N N . GLY A 1 77 ? -10.301 9.906 0.238 1.00 85.06 77 GLY A N 1
ATOM 582 C CA . GLY A 1 77 ? -11.331 9.618 1.243 1.00 85.06 77 GLY A CA 1
ATOM 583 C C . GLY A 1 77 ? -11.565 8.130 1.526 1.00 85.06 77 GLY A C 1
ATOM 584 O O . GLY A 1 77 ? -12.353 7.821 2.418 1.00 85.06 77 GLY A O 1
ATOM 5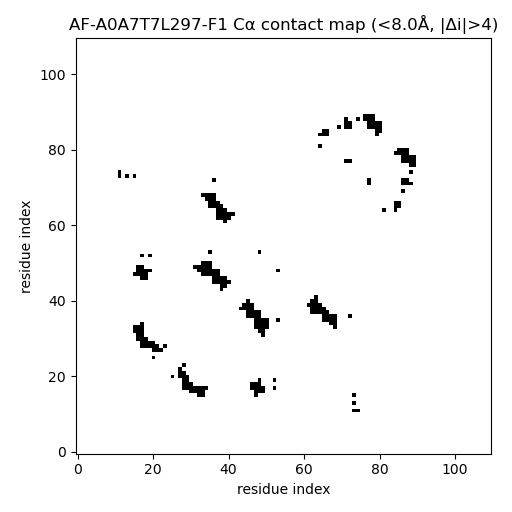85 N N . ALA A 1 78 ? -10.872 7.214 0.839 1.00 88.62 78 ALA A N 1
ATOM 586 C CA . ALA A 1 78 ? -10.847 5.814 1.242 1.00 88.62 78 ALA A CA 1
ATOM 587 C C . ALA A 1 78 ? -10.176 5.648 2.614 1.00 88.62 78 ALA A C 1
ATOM 589 O O . ALA A 1 78 ? -9.215 6.341 2.956 1.00 88.62 78 ALA A O 1
ATOM 590 N N . LEU A 1 79 ? -10.696 4.704 3.390 1.00 90.56 79 LEU A N 1
ATOM 591 C CA . LEU A 1 79 ? -10.236 4.345 4.723 1.00 90.56 79 LEU A CA 1
ATOM 592 C C . LEU A 1 79 ? -9.723 2.905 4.722 1.00 90.56 79 LEU A C 1
ATOM 594 O O . LEU A 1 79 ? -10.091 2.100 3.867 1.00 90.56 79 LEU A O 1
ATOM 598 N N . TRP A 1 80 ? -8.874 2.582 5.693 1.00 91.62 80 TRP A N 1
ATOM 599 C CA . TRP A 1 80 ? -8.466 1.207 5.951 1.00 91.62 80 TRP A CA 1
ATOM 600 C C . TRP A 1 80 ? -9.400 0.577 6.984 1.00 91.62 80 TRP A C 1
ATOM 602 O O . TRP A 1 80 ? -9.478 1.054 8.116 1.00 91.62 80 TRP A O 1
ATOM 612 N N . ASP A 1 81 ? -10.072 -0.507 6.608 1.00 92.38 81 ASP A N 1
ATOM 613 C CA . ASP A 1 81 ? -10.789 -1.377 7.534 1.00 92.38 81 ASP A CA 1
ATOM 614 C C . ASP A 1 81 ? -9.790 -2.361 8.159 1.00 92.38 81 ASP A C 1
ATOM 616 O O . ASP A 1 81 ? -9.193 -3.193 7.466 1.00 92.38 81 ASP A O 1
ATOM 620 N N . ILE A 1 82 ? -9.518 -2.195 9.457 1.00 90.19 82 ILE A N 1
ATOM 621 C CA . ILE A 1 82 ? -8.507 -2.986 10.174 1.00 90.19 82 ILE A CA 1
ATOM 622 C C . ILE A 1 82 ? -8.990 -4.425 10.368 1.00 90.19 82 ILE A C 1
ATOM 624 O O . ILE A 1 82 ? -8.186 -5.348 10.237 1.00 90.19 82 ILE A O 1
ATOM 628 N N . ASP A 1 83 ? -10.276 -4.609 10.656 1.00 90.88 83 ASP A N 1
ATOM 629 C CA . ASP A 1 83 ? -10.875 -5.911 10.938 1.00 90.88 83 ASP A CA 1
ATOM 630 C C . ASP A 1 83 ? -10.932 -6.776 9.672 1.00 90.88 83 ASP A C 1
ATOM 632 O O . ASP A 1 83 ? -10.573 -7.954 9.700 1.00 90.88 83 ASP A O 1
ATOM 636 N N . GLU A 1 84 ? -11.308 -6.182 8.539 1.00 91.00 84 GLU A N 1
ATOM 637 C CA . GLU A 1 84 ? -11.359 -6.866 7.244 1.00 91.00 84 GLU A CA 1
ATOM 638 C C . GLU A 1 84 ? -10.028 -6.825 6.472 1.00 91.00 84 GLU A C 1
ATOM 640 O O . GLU A 1 84 ? -9.887 -7.487 5.440 1.00 91.00 84 GLU A O 1
ATOM 645 N N . ASN A 1 85 ? -9.042 -6.058 6.953 1.00 93.50 85 ASN A N 1
ATOM 646 C CA . ASN A 1 85 ? -7.744 -5.844 6.310 1.00 93.50 85 ASN A CA 1
ATOM 647 C C . ASN A 1 85 ? -7.887 -5.450 4.824 1.00 93.50 85 ASN A C 1
ATOM 649 O O . ASN A 1 85 ? -7.293 -6.069 3.939 1.00 93.50 85 ASN A O 1
ATOM 653 N N . ARG A 1 86 ? -8.697 -4.423 4.542 1.00 92.69 86 ARG A N 1
ATOM 654 C CA . ARG A 1 86 ? -8.962 -3.915 3.182 1.00 92.69 86 ARG A CA 1
ATOM 655 C C . ARG A 1 86 ? -9.223 -2.414 3.172 1.00 92.69 86 ARG A C 1
ATOM 657 O O . ARG A 1 86 ? -9.665 -1.843 4.162 1.00 92.69 86 ARG A O 1
ATOM 664 N N . CYS A 1 87 ? -9.028 -1.776 2.022 1.00 91.31 87 CYS A N 1
ATOM 665 C CA . CYS A 1 87 ? -9.537 -0.425 1.803 1.00 91.31 87 CYS A CA 1
ATOM 666 C C . CYS A 1 87 ? -11.044 -0.434 1.547 1.00 91.31 87 CYS A C 1
ATOM 668 O O . CYS A 1 87 ? -11.560 -1.301 0.836 1.00 91.31 87 CYS A O 1
ATOM 670 N N . VAL A 1 88 ? -11.722 0.573 2.088 1.00 91.44 88 VAL A N 1
ATOM 671 C CA . VAL A 1 88 ? -13.148 0.829 1.897 1.00 91.44 88 VAL A CA 1
ATOM 672 C C . VAL A 1 88 ? -13.362 2.312 1.635 1.00 91.44 88 VAL A C 1
ATOM 674 O O . VAL A 1 88 ? -12.783 3.165 2.306 1.00 91.44 88 VAL A O 1
ATOM 677 N N . HIS A 1 89 ? -14.199 2.645 0.660 1.00 86.62 89 HIS A N 1
ATOM 678 C CA . HIS A 1 89 ? -14.699 4.004 0.512 1.00 86.62 89 HIS A CA 1
ATOM 679 C C . HIS A 1 89 ? -16.037 4.126 1.257 1.00 86.62 89 HIS A C 1
ATOM 681 O O . HIS A 1 89 ? -16.859 3.221 1.143 1.00 86.62 89 HIS A O 1
ATOM 687 N N . PRO A 1 90 ? -16.302 5.207 2.010 1.00 77.56 90 PRO A N 1
ATOM 688 C CA . PRO A 1 90 ? -17.522 5.329 2.819 1.00 77.56 90 PRO A CA 1
ATOM 689 C C . PRO A 1 90 ? -18.831 5.321 2.005 1.00 77.56 90 PRO A C 1
ATOM 691 O O . PRO A 1 90 ? -19.880 4.992 2.547 1.00 77.56 90 PRO A O 1
ATOM 694 N N . ASP A 1 91 ? -18.767 5.652 0.712 1.00 71.50 91 ASP A N 1
ATOM 695 C CA . ASP A 1 91 ? -19.887 5.534 -0.243 1.00 71.50 91 ASP A CA 1
ATOM 696 C C . ASP A 1 91 ? -19.929 4.181 -0.983 1.00 71.50 91 ASP A C 1
ATOM 698 O O . ASP A 1 91 ? -20.887 3.902 -1.706 1.00 71.50 91 ASP A O 1
ATOM 702 N N . SER A 1 92 ? -18.903 3.334 -0.838 1.00 59.91 92 SER A N 1
ATOM 703 C CA . SER A 1 92 ? -18.948 1.980 -1.391 1.00 59.91 92 SER A CA 1
ATOM 704 C C . SER A 1 92 ? -19.949 1.179 -0.560 1.00 59.91 92 SER A C 1
ATOM 706 O O . SER A 1 92 ? -19.800 1.122 0.665 1.00 59.91 92 SER A O 1
ATOM 708 N N . PRO A 1 93 ? -20.975 0.558 -1.175 1.00 53.75 93 PRO A N 1
ATOM 709 C CA . PRO A 1 93 ? -21.868 -0.308 -0.426 1.00 53.75 93 PRO A CA 1
ATOM 710 C C . PRO A 1 93 ? -20.999 -1.370 0.241 1.00 53.75 93 PRO A C 1
ATOM 712 O O . PRO A 1 93 ? -20.193 -2.019 -0.436 1.00 53.75 93 PRO A O 1
ATOM 715 N N . ALA A 1 94 ? -21.112 -1.495 1.569 1.00 52.09 94 ALA A N 1
ATOM 716 C CA . ALA A 1 94 ? -20.498 -2.591 2.300 1.00 52.09 94 ALA A CA 1
ATOM 717 C C . ALA A 1 94 ? -20.846 -3.853 1.518 1.00 52.09 94 ALA A C 1
ATOM 719 O O . ALA A 1 94 ? -22.026 -4.100 1.273 1.00 52.09 94 ALA A O 1
ATOM 720 N N . ALA A 1 95 ? -19.833 -4.555 1.013 1.00 50.56 95 ALA A N 1
ATOM 721 C CA . ALA A 1 95 ? -20.055 -5.781 0.276 1.00 50.56 95 ALA A CA 1
ATOM 722 C C . ALA A 1 95 ? -20.814 -6.700 1.231 1.00 50.56 95 ALA A C 1
ATOM 724 O O . ALA A 1 95 ? -20.227 -7.216 2.180 1.00 50.56 95 ALA A O 1
ATOM 725 N N . GLU A 1 96 ? -22.133 -6.796 1.046 1.00 39.03 96 GLU A N 1
ATOM 726 C CA . GLU A 1 96 ? -22.980 -7.690 1.809 1.00 39.03 96 GLU A CA 1
ATOM 727 C C . GLU A 1 96 ? -22.331 -9.056 1.666 1.00 39.03 96 GLU A C 1
ATOM 729 O O . GLU A 1 96 ? -22.190 -9.585 0.559 1.00 39.03 96 GLU A O 1
ATOM 734 N N . SER A 1 97 ? -21.809 -9.546 2.790 1.00 43.88 97 SER A N 1
ATOM 735 C CA . SER A 1 97 ? -21.169 -10.843 2.883 1.00 43.88 97 SER A CA 1
ATOM 736 C C . SER A 1 97 ? -22.089 -11.838 2.200 1.00 43.88 97 SER A C 1
ATOM 738 O O . SER A 1 97 ? -23.240 -12.002 2.604 1.00 43.88 97 SER A O 1
ATOM 740 N N . ALA A 1 98 ? -21.602 -12.463 1.131 1.00 43.50 98 ALA A N 1
ATOM 741 C CA . ALA A 1 98 ? -22.304 -13.534 0.450 1.00 43.50 98 ALA A CA 1
ATOM 742 C C . ALA A 1 98 ? -22.296 -14.783 1.345 1.00 43.50 98 ALA A C 1
ATOM 744 O O . ALA A 1 98 ? -21.703 -15.808 1.022 1.00 43.50 98 ALA A O 1
ATOM 745 N N . GLU A 1 99 ? -22.968 -14.703 2.490 1.00 47.56 99 GLU A N 1
ATOM 746 C CA . GLU A 1 99 ? -23.519 -15.854 3.175 1.00 47.56 99 GLU A CA 1
ATOM 747 C C . GLU A 1 99 ? -24.797 -16.242 2.427 1.00 47.56 99 GLU A C 1
ATOM 749 O O . GLU A 1 99 ? -25.905 -15.826 2.755 1.00 47.56 99 GLU A O 1
ATOM 754 N N . ALA A 1 100 ? -24.646 -17.028 1.363 1.00 41.16 100 ALA A N 1
ATOM 755 C CA . ALA A 1 100 ? -25.779 -17.656 0.700 1.00 41.16 100 ALA A CA 1
ATOM 756 C C . ALA A 1 100 ? -25.441 -19.095 0.299 1.00 41.16 100 ALA A C 1
ATOM 758 O O . ALA A 1 100 ? -25.106 -19.400 -0.839 1.00 41.16 100 ALA A O 1
ATOM 759 N N . SER A 1 101 ? -25.607 -19.971 1.291 1.00 49.75 101 SER A N 1
ATOM 760 C CA . SER A 1 101 ? -26.233 -21.292 1.168 1.00 49.75 101 SER A CA 1
ATOM 761 C C . SER A 1 101 ? -25.644 -22.277 0.152 1.00 49.75 101 SER A C 1
ATOM 763 O O . SER A 1 101 ? -26.106 -22.374 -0.982 1.00 49.75 101 SER A O 1
ATOM 765 N N . ALA A 1 102 ? -24.771 -23.168 0.626 1.00 43.19 102 ALA A N 1
ATOM 766 C CA . ALA A 1 102 ? -24.776 -24.538 0.121 1.00 43.19 102 ALA A CA 1
ATOM 767 C C . ALA A 1 102 ? -25.646 -25.391 1.065 1.00 43.19 102 ALA A C 1
ATOM 769 O O . ALA A 1 102 ? -25.287 -25.538 2.237 1.00 43.19 102 ALA A O 1
ATOM 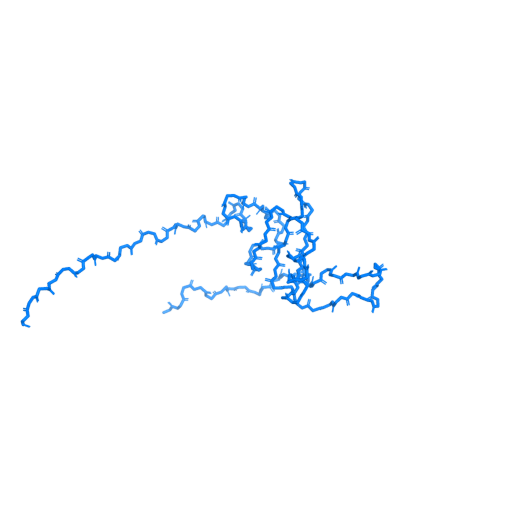770 N N . PRO A 1 103 ? -26.790 -25.947 0.622 1.00 43.62 103 PRO A N 1
ATOM 771 C CA . PRO A 1 103 ? -27.475 -26.951 1.416 1.00 43.62 103 PRO A CA 1
ATOM 772 C C . PRO A 1 103 ? -26.601 -28.210 1.497 1.00 43.62 103 PRO A C 1
ATOM 774 O O . PRO A 1 103 ? -26.051 -28.674 0.497 1.00 43.62 103 PRO A O 1
ATOM 777 N N . LEU A 1 104 ? -26.505 -28.773 2.703 1.00 45.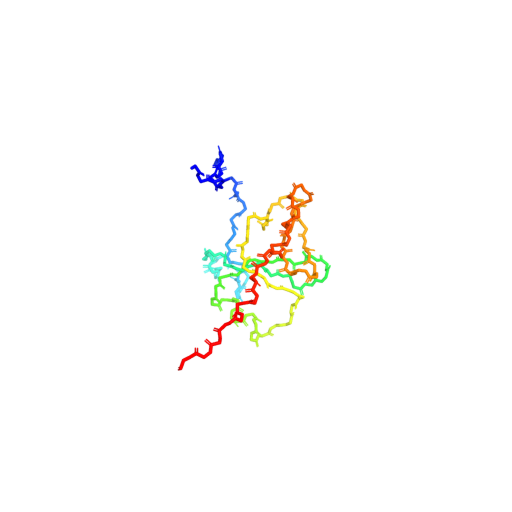12 104 LEU A N 1
ATOM 778 C CA . LEU A 1 104 ? -26.057 -30.143 2.950 1.00 45.12 104 LEU A CA 1
ATOM 779 C C . LEU A 1 104 ? -26.887 -31.102 2.085 1.00 45.12 104 LEU A C 1
ATOM 781 O O . LEU A 1 104 ? -28.061 -31.330 2.373 1.00 45.12 104 LEU A O 1
ATOM 785 N N . HIS A 1 105 ? -26.291 -31.679 1.042 1.00 45.00 105 HIS A N 1
ATOM 786 C CA . HIS A 1 105 ? -26.886 -32.825 0.363 1.00 45.00 105 HIS A CA 1
ATOM 787 C C . HIS A 1 105 ? -26.440 -34.109 1.069 1.00 45.00 105 HIS A C 1
ATOM 789 O O . HIS A 1 105 ? -25.369 -34.653 0.810 1.00 45.00 105 HIS A O 1
ATOM 795 N N . VAL A 1 106 ? -27.282 -34.566 1.997 1.00 47.69 106 VAL A N 1
ATOM 796 C CA . VAL A 1 106 ? -27.403 -35.979 2.374 1.00 47.69 106 VAL A CA 1
ATOM 797 C C . VAL A 1 106 ? -28.215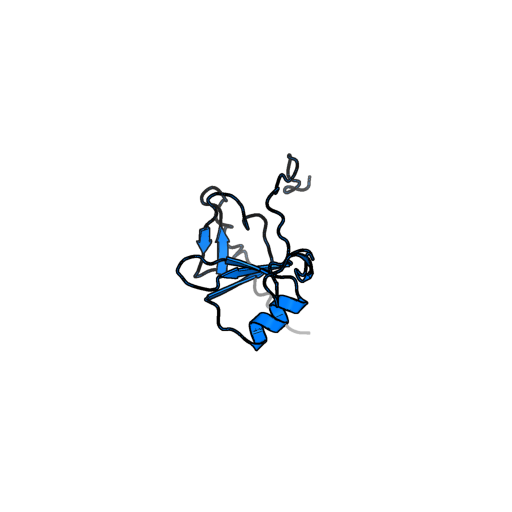 -36.689 1.289 1.00 47.69 106 VAL A C 1
ATOM 799 O O . VAL A 1 106 ? -29.273 -36.187 0.922 1.00 47.69 106 VAL A O 1
ATOM 802 N N . GLN A 1 107 ? -27.712 -37.832 0.808 1.00 44.09 107 GLN A N 1
ATOM 803 C CA . GLN A 1 107 ? -28.426 -39.039 0.334 1.00 44.09 107 GLN A CA 1
ATOM 804 C C . GLN A 1 107 ? -27.337 -40.028 -0.140 1.00 44.09 107 GLN A C 1
ATOM 806 O O . GLN A 1 107 ? -26.586 -39.705 -1.053 1.00 44.09 107 GLN A O 1
ATOM 811 N N . GLU A 1 108 ? -26.939 -41.035 0.640 1.00 40.62 108 GLU A N 1
ATOM 812 C CA . GLU A 1 108 ? -27.555 -42.349 0.933 1.00 40.62 108 GLU A CA 1
ATOM 813 C C . GLU A 1 108 ? -27.330 -43.427 -0.161 1.00 40.62 108 GLU A C 1
ATOM 815 O O . GLU A 1 108 ? -27.414 -43.163 -1.355 1.00 40.62 108 GLU A O 1
ATOM 820 N N . LEU A 1 109 ? -26.968 -44.614 0.347 1.00 40.66 109 LEU A N 1
ATOM 821 C CA . LEU A 1 109 ? -26.701 -45.952 -0.203 1.00 40.66 109 LEU A CA 1
ATOM 822 C C . LEU A 1 109 ? -27.097 -46.293 -1.656 1.00 40.66 109 LEU A C 1
ATOM 824 O O . LEU A 1 109 ? -28.258 -46.144 -2.027 1.00 40.66 109 LEU A O 1
ATOM 828 N N . VAL A 1 110 ? -26.187 -47.012 -2.340 1.00 53.62 110 VAL A N 1
ATOM 829 C CA . VAL A 1 110 ? -26.440 -48.329 -2.982 1.00 53.62 110 VAL A CA 1
ATOM 830 C C . VAL A 1 110 ? -25.224 -49.230 -2.781 1.00 53.62 110 VAL A C 1
ATOM 832 O O . VAL A 1 110 ? -24.103 -48.770 -3.088 1.00 53.62 110 VAL A O 1
#

Solvent-accessible surface area (backbone atoms only — not comparable to full-atom values): 7154 Å² total; per-residue (Å²): 132,78,95,77,70,75,93,60,82,89,81,72,81,71,75,57,36,17,66,53,40,93,74,78,38,82,94,51,40,63,69,42,68,30,49,28,38,34,31,54,41,96,86,70,48,65,49,30,23,25,69,74,55,43,54,50,43,68,74,74,55,82,56,74,43,68,32,71,62,53,88,37,54,89,43,89,80,40,42,76,40,77,90,78,45,41,59,40,35,90,85,51,74,75,76,74,74,85,84,71,82,82,80,84,82,84,80,85,89,134

pLDDT: mean 78.29, std 20.38, range [39.03, 98.25]

Foldseek 3Di:
DDPDDPPDPPPPVVQLAFQDAPPPDPVRGPRHHFQKWFAADPVRPIHGHDPVVVVVCVVPGDGQAMDTDDSQPNPVQWDQDSVVRDIDHPPPPPPPPPPDDDDDDDDDDD

Secondary structure (DSSP, 8-state):
--TT--SS-----S--B----TTSSGGG---SBP-EEEE-STT--EEEE-HHHHHHHHHH---SEEEE--TTTT-TT-EEETTTTEEE-TTSPP----------------